Protein AF-A0A916I6L4-F1 (afdb_monomer_lite)

Sequence (77 aa):
MQTVVAYLLILVGVGMEIISVLVWLGVLKPVSEVKTLQAISFWDVLLELSRRAPWAAVVGLLMIYAGLKLLGVALPF

Secondary structure (DSSP, 8-state):
-HHHHHHHHHHHHHHHHHHHHHHHTTSS----S---GGG--HHHHHHHHHHHSTHHHHHHHHHHHHHHHHTT-----

Structure (mmCIF, N/CA/C/O backbone):
data_AF-A0A916I6L4-F1
#
_entry.id   AF-A0A916I6L4-F1
#
loop_
_atom_site.group_PDB
_atom_site.id
_atom_site.type_symbol
_atom_site.label_atom_id
_atom_site.label_alt_id
_atom_site.label_comp_id
_atom_site.label_asym_id
_atom_site.label_entity_id
_atom_site.label_seq_id
_atom_site.pdbx_PDB_ins_code
_atom_site.Cartn_x
_atom_site.Cartn_y
_atom_site.Cartn_z
_atom_site.occupancy
_atom_site.B_iso_or_equiv
_atom_site.auth_seq_id
_atom_site.auth_comp_id
_atom_site.auth_asym_id
_atom_site.auth_atom_id
_atom_site.pdbx_PDB_model_num
ATOM 1 N N . MET A 1 1 ? -17.473 13.656 6.268 1.00 74.69 1 MET A N 1
ATOM 2 C CA . MET A 1 1 ? -16.098 13.967 5.802 1.00 74.69 1 MET A CA 1
ATOM 3 C C . MET A 1 1 ? -15.088 12.919 6.258 1.00 74.69 1 MET A C 1
ATOM 5 O O . MET A 1 1 ? -14.398 12.385 5.406 1.00 74.69 1 MET A O 1
ATOM 9 N N . GLN A 1 2 ? -15.039 12.559 7.545 1.00 78.88 2 GLN A N 1
ATOM 10 C CA . GLN A 1 2 ? -14.106 11.553 8.082 1.00 78.88 2 GLN A CA 1
ATOM 11 C C . GLN A 1 2 ? -14.162 10.184 7.375 1.00 78.88 2 GLN A C 1
ATOM 13 O O . GLN A 1 2 ? -13.125 9.617 7.056 1.00 78.88 2 GLN A O 1
ATOM 18 N N . THR A 1 3 ? -15.359 9.692 7.050 1.00 84.50 3 THR A N 1
ATOM 19 C CA . THR A 1 3 ? -15.558 8.444 6.292 1.00 84.50 3 THR A CA 1
ATOM 20 C C . THR A 1 3 ? -14.950 8.488 4.892 1.00 84.50 3 THR A C 1
ATOM 22 O O . THR A 1 3 ? -14.320 7.530 4.466 1.00 84.50 3 THR A O 1
ATOM 25 N N . VAL A 1 4 ? -15.080 9.613 4.185 1.00 89.81 4 VAL A N 1
ATOM 26 C CA . VAL A 1 4 ? -14.506 9.794 2.840 1.00 89.81 4 VAL A CA 1
ATOM 27 C C . VAL A 1 4 ? -12.977 9.773 2.896 1.00 89.81 4 VAL A C 1
ATOM 29 O O . VAL A 1 4 ? -12.343 9.106 2.084 1.00 89.81 4 VAL A O 1
ATOM 32 N N . VAL A 1 5 ? -12.389 10.448 3.889 1.00 88.19 5 VAL A N 1
ATOM 33 C CA . VAL A 1 5 ? -10.934 10.444 4.120 1.00 88.19 5 VAL A CA 1
ATOM 34 C C . VAL A 1 5 ? -1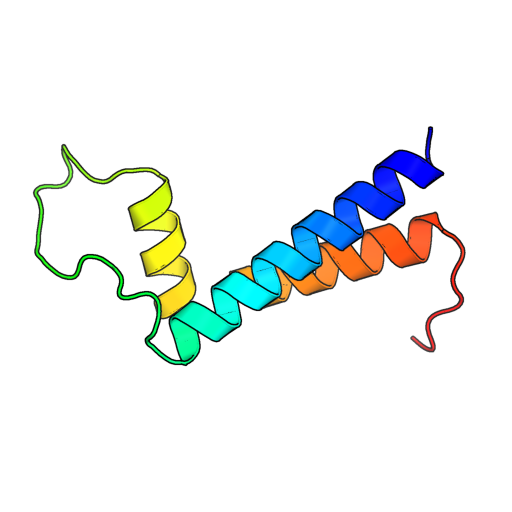0.438 9.035 4.438 1.00 88.19 5 VAL A C 1
ATOM 36 O O . VAL A 1 5 ? -9.414 8.609 3.913 1.00 88.19 5 VAL A O 1
ATOM 39 N N . ALA A 1 6 ? -11.185 8.285 5.246 1.00 86.62 6 ALA A N 1
ATOM 40 C CA . ALA A 1 6 ? -10.826 6.922 5.600 1.00 86.62 6 ALA A CA 1
ATOM 41 C C . ALA A 1 6 ? -10.818 5.977 4.388 1.00 86.62 6 ALA A C 1
ATOM 43 O O . ALA A 1 6 ? -9.856 5.235 4.198 1.00 86.62 6 ALA A O 1
ATOM 44 N N . TYR A 1 7 ? -11.836 6.055 3.524 1.00 88.62 7 TYR A N 1
ATOM 45 C CA . TYR A 1 7 ? -11.854 5.288 2.277 1.00 88.62 7 TYR A CA 1
ATOM 46 C C . TYR A 1 7 ? -10.715 5.686 1.336 1.00 88.62 7 TYR A C 1
ATOM 48 O O . TYR A 1 7 ? -10.087 4.805 0.760 1.00 88.62 7 TYR A O 1
ATOM 56 N N . LEU A 1 8 ? -10.400 6.980 1.220 1.00 91.44 8 LEU A N 1
ATOM 57 C CA . LEU A 1 8 ? -9.253 7.457 0.439 1.00 91.44 8 LEU A CA 1
ATOM 58 C C . LEU A 1 8 ? -7.929 6.867 0.936 1.00 91.44 8 LEU A C 1
ATOM 60 O O . LEU A 1 8 ? -7.140 6.389 0.125 1.00 91.44 8 LEU A O 1
ATOM 64 N N . LEU A 1 9 ? -7.700 6.857 2.252 1.00 89.06 9 LEU A N 1
ATOM 65 C CA . LEU A 1 9 ? -6.492 6.278 2.847 1.00 89.06 9 LEU A CA 1
ATOM 66 C C . LEU A 1 9 ? -6.364 4.783 2.542 1.00 89.06 9 LEU A C 1
ATOM 68 O O . LEU A 1 9 ? -5.286 4.331 2.161 1.00 89.06 9 LEU A O 1
ATOM 72 N N . ILE A 1 10 ? -7.463 4.032 2.650 1.00 89.44 10 ILE A N 1
ATOM 73 C CA . ILE A 1 10 ? -7.484 2.602 2.313 1.00 89.44 10 ILE A CA 1
ATOM 74 C C . ILE A 1 10 ? -7.170 2.404 0.829 1.00 89.44 10 ILE A C 1
ATOM 76 O O . ILE A 1 10 ? -6.334 1.576 0.486 1.00 89.44 10 ILE A O 1
ATOM 80 N N . LEU A 1 11 ? -7.803 3.178 -0.053 1.00 92.50 11 LEU A N 1
ATOM 81 C CA . LEU A 1 11 ? -7.662 3.030 -1.502 1.00 92.50 11 LEU A CA 1
ATOM 82 C C . LEU A 1 11 ? -6.230 3.341 -1.962 1.00 92.50 11 LEU A C 1
ATOM 84 O O . LEU A 1 11 ? -5.650 2.585 -2.741 1.00 92.50 11 LEU A O 1
ATOM 88 N N . VAL A 1 12 ? -5.631 4.406 -1.422 1.00 90.38 12 VAL A N 1
ATOM 89 C CA . VAL A 1 12 ? -4.226 4.753 -1.678 1.00 90.38 12 VAL A CA 1
ATOM 90 C C . VAL A 1 12 ? -3.290 3.687 -1.112 1.00 90.38 12 VAL A C 1
ATOM 92 O O . VAL A 1 12 ? -2.381 3.251 -1.817 1.00 90.38 12 VAL A O 1
ATOM 95 N N . GLY A 1 13 ? -3.529 3.221 0.116 1.00 89.31 13 GLY A N 1
ATOM 96 C CA . GLY A 1 13 ? -2.695 2.196 0.736 1.00 89.31 13 GLY A CA 1
AT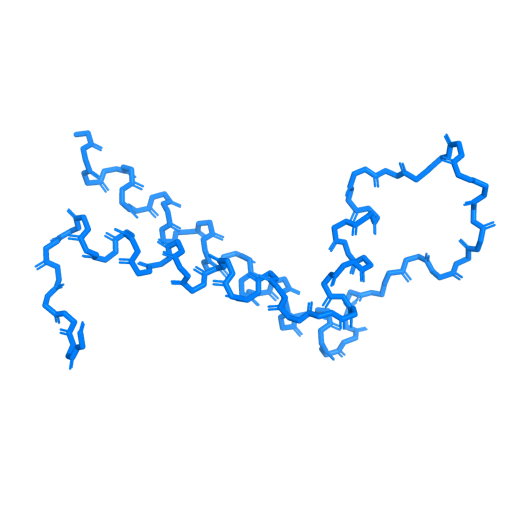OM 97 C C . GLY A 1 13 ? -2.716 0.871 -0.032 1.00 89.31 13 GLY A C 1
ATOM 98 O O . GLY A 1 13 ? -1.661 0.304 -0.301 1.00 89.31 13 GLY A O 1
ATOM 99 N N . VAL A 1 14 ? -3.891 0.436 -0.497 1.00 90.44 14 VAL A N 1
ATOM 100 C CA . VAL A 1 14 ? -4.032 -0.738 -1.377 1.00 90.44 14 VAL A CA 1
ATOM 101 C C . VAL A 1 14 ? -3.296 -0.528 -2.702 1.00 90.44 14 VAL A C 1
ATOM 103 O O . VAL A 1 14 ? -2.616 -1.435 -3.178 1.00 90.44 14 VAL A O 1
ATOM 106 N N . GLY A 1 15 ? -3.378 0.666 -3.292 1.00 88.00 15 GLY A N 1
ATOM 107 C CA . GLY A 1 15 ? -2.616 0.997 -4.497 1.00 88.00 15 GLY A CA 1
ATOM 108 C C . GLY A 1 15 ? -1.102 0.867 -4.292 1.00 88.00 15 GLY A C 1
ATOM 109 O O . GLY A 1 15 ? -0.414 0.300 -5.141 1.00 88.00 15 GLY A O 1
ATOM 110 N N . MET A 1 16 ? -0.586 1.332 -3.152 1.00 84.69 16 MET A N 1
ATOM 111 C CA . MET A 1 16 ? 0.834 1.208 -2.807 1.00 84.69 16 MET A CA 1
ATOM 112 C C . MET A 1 16 ? 1.268 -0.248 -2.599 1.00 84.69 16 MET A C 1
ATOM 114 O O . MET A 1 16 ? 2.342 -0.620 -3.074 1.00 84.69 16 MET A O 1
ATOM 118 N N . GLU A 1 17 ? 0.432 -1.082 -1.975 1.00 85.44 17 GLU A N 1
ATOM 119 C CA . GLU A 1 17 ? 0.675 -2.529 -1.865 1.00 85.44 17 GLU A CA 1
ATOM 120 C C . GLU A 1 17 ? 0.778 -3.192 -3.235 1.00 85.44 17 GLU A C 1
ATOM 122 O O . GLU A 1 17 ? 1.733 -3.920 -3.510 1.00 85.44 17 GLU A O 1
ATOM 127 N N . ILE A 1 18 ? -0.172 -2.898 -4.128 1.00 86.00 18 ILE A N 1
ATOM 128 C CA . ILE A 1 18 ? -0.173 -3.437 -5.490 1.00 86.00 18 ILE A CA 1
ATOM 129 C C . ILE A 1 18 ? 1.118 -3.042 -6.211 1.00 86.00 18 ILE A C 1
ATOM 131 O O . ILE A 1 18 ? 1.773 -3.900 -6.799 1.00 86.00 18 ILE A O 1
ATOM 135 N N . ILE A 1 19 ? 1.526 -1.771 -6.134 1.00 82.12 19 ILE A N 1
ATOM 136 C CA . ILE A 1 19 ? 2.783 -1.301 -6.734 1.00 82.12 19 ILE A CA 1
ATOM 137 C C . ILE A 1 19 ? 3.979 -2.048 -6.132 1.00 82.12 19 ILE A C 1
ATOM 139 O O . ILE A 1 19 ? 4.833 -2.521 -6.881 1.00 82.12 19 ILE A O 1
ATOM 143 N N . SER A 1 20 ? 4.026 -2.207 -4.808 1.00 81.25 20 SER A N 1
ATOM 144 C CA . SER A 1 20 ? 5.102 -2.931 -4.125 1.00 81.25 20 SER A CA 1
ATOM 145 C C . SER A 1 20 ? 5.198 -4.385 -4.597 1.00 81.25 20 SER A C 1
ATOM 147 O O . SER A 1 20 ? 6.288 -4.863 -4.913 1.00 81.25 20 SER A O 1
ATOM 149 N N . VAL A 1 21 ? 4.063 -5.080 -4.721 1.00 82.69 21 VA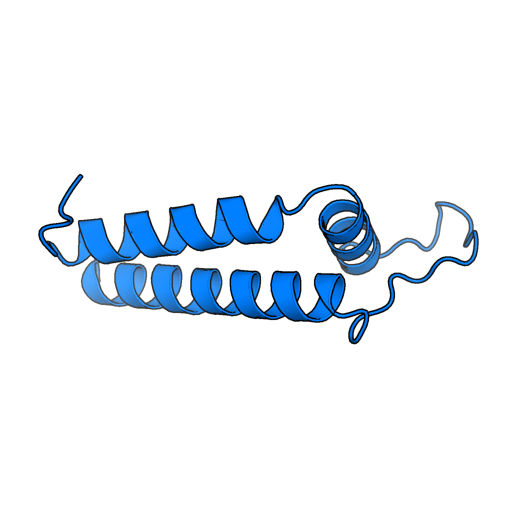L A N 1
ATOM 150 C CA . VAL A 1 21 ? 4.005 -6.456 -5.239 1.00 82.69 21 VAL A CA 1
ATOM 151 C C . VAL A 1 21 ? 4.448 -6.513 -6.701 1.00 82.69 21 VAL A C 1
ATOM 153 O O . VAL A 1 21 ? 5.233 -7.385 -7.066 1.00 82.69 21 VAL A O 1
ATOM 156 N N . LEU A 1 22 ? 4.007 -5.576 -7.544 1.00 82.62 22 LEU A N 1
ATOM 157 C CA . LEU A 1 22 ? 4.399 -5.520 -8.956 1.00 82.62 22 LEU A CA 1
ATOM 158 C C . LEU A 1 22 ? 5.900 -5.252 -9.146 1.00 82.62 22 LEU A C 1
ATOM 160 O O . LEU A 1 22 ? 6.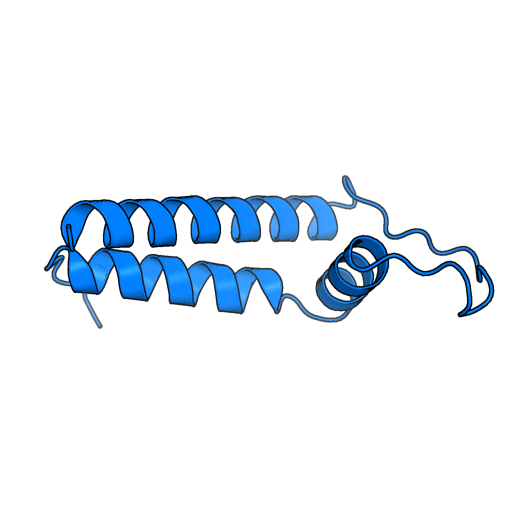508 -5.814 -10.061 1.00 82.62 22 LEU A O 1
ATOM 164 N N . VAL A 1 23 ? 6.509 -4.424 -8.293 1.00 78.31 23 VAL A N 1
ATOM 165 C CA . VAL A 1 23 ? 7.965 -4.204 -8.274 1.00 78.31 23 VAL A CA 1
ATOM 166 C C . VAL A 1 23 ? 8.689 -5.463 -7.800 1.00 78.31 23 VAL A C 1
ATOM 168 O O . VAL A 1 23 ? 9.669 -5.874 -8.421 1.00 78.31 23 VAL A O 1
ATOM 171 N N . TRP A 1 24 ? 8.190 -6.116 -6.748 1.00 77.75 24 TRP A N 1
ATOM 172 C CA . TRP A 1 24 ? 8.794 -7.335 -6.206 1.00 77.75 24 TRP A CA 1
ATOM 173 C C . TRP A 1 24 ? 8.746 -8.512 -7.191 1.00 77.75 24 TRP A C 1
ATOM 175 O O . TRP A 1 24 ? 9.737 -9.220 -7.360 1.00 77.75 24 TRP A O 1
ATOM 185 N N . LEU A 1 25 ? 7.634 -8.667 -7.916 1.00 79.31 25 LEU A N 1
ATOM 186 C CA . LEU A 1 25 ? 7.481 -9.640 -9.003 1.00 79.31 25 LEU A CA 1
ATOM 187 C C . LEU A 1 25 ? 8.293 -9.276 -10.261 1.00 79.31 25 LEU A C 1
ATOM 189 O O . LEU A 1 25 ? 8.319 -10.045 -11.220 1.00 79.31 25 LEU A O 1
ATOM 193 N N . GLY A 1 26 ? 8.940 -8.107 -10.290 1.00 72.50 26 GLY A N 1
ATOM 194 C CA . GLY A 1 26 ? 9.728 -7.641 -11.430 1.00 72.50 26 GLY A CA 1
ATOM 195 C C . GLY A 1 26 ? 8.894 -7.241 -12.652 1.00 72.50 26 GLY A C 1
ATOM 196 O O . GLY A 1 26 ? 9.457 -7.085 -13.739 1.00 72.50 26 GLY A O 1
ATOM 197 N N . VAL A 1 27 ? 7.576 -7.065 -12.483 1.00 79.38 27 VAL A N 1
ATOM 198 C CA . VAL A 1 27 ? 6.665 -6.538 -13.515 1.00 79.38 27 VAL A CA 1
ATOM 199 C C . VAL A 1 27 ? 6.978 -5.065 -13.768 1.00 79.38 27 VAL A C 1
ATOM 201 O O . VAL A 1 27 ? 7.071 -4.633 -14.916 1.00 79.38 27 VAL A O 1
ATOM 204 N N . LEU A 1 28 ? 7.207 -4.305 -12.695 1.00 68.50 28 LEU A N 1
ATOM 205 C CA . LEU A 1 28 ? 7.715 -2.938 -12.759 1.00 68.50 28 LEU A CA 1
ATOM 206 C C . LEU A 1 28 ? 9.233 -2.968 -12.579 1.00 68.50 28 LEU A C 1
ATOM 208 O O . LEU A 1 28 ? 9.739 -3.249 -11.494 1.00 68.50 28 LEU A O 1
ATOM 212 N N . LYS A 1 29 ? 9.971 -2.689 -13.657 1.00 63.38 29 LYS A N 1
ATOM 213 C CA . LYS A 1 29 ? 11.433 -2.595 -13.616 1.00 63.38 29 LYS A CA 1
ATOM 214 C C . LYS A 1 29 ? 11.846 -1.138 -13.405 1.00 63.38 29 LYS A C 1
ATOM 216 O O . LYS A 1 29 ? 11.540 -0.314 -14.267 1.00 63.38 29 LYS A O 1
ATOM 221 N N . PRO A 1 30 ? 12.554 -0.805 -12.312 1.00 61.38 30 PRO A N 1
ATOM 222 C CA . PRO A 1 30 ? 13.148 0.516 -12.169 1.00 61.38 30 PRO A CA 1
ATOM 223 C C . PRO A 1 30 ? 14.181 0.721 -13.277 1.00 61.38 30 PRO A C 1
ATOM 225 O O . PRO A 1 30 ? 14.941 -0.200 -13.610 1.00 61.38 30 PRO A O 1
ATOM 228 N N . VAL A 1 31 ? 14.181 1.919 -13.862 1.00 63.00 31 VAL A N 1
ATOM 229 C CA . VAL A 1 31 ? 15.089 2.313 -14.941 1.00 63.00 31 VAL A CA 1
ATOM 230 C C . VAL A 1 31 ? 16.518 2.219 -14.403 1.00 63.00 31 VAL A C 1
ATOM 232 O O . VAL A 1 31 ? 16.994 3.097 -13.698 1.00 63.00 31 VAL A O 1
ATOM 235 N N . SER A 1 32 ? 17.180 1.094 -14.673 1.00 56.47 32 SER A N 1
ATOM 236 C CA . SER A 1 32 ? 18.498 0.762 -14.113 1.00 56.47 32 SER A CA 1
ATOM 237 C C . SER A 1 32 ? 19.651 1.350 -14.931 1.00 56.47 32 SER A C 1
ATOM 239 O O . SER A 1 32 ? 20.813 1.069 -14.650 1.00 56.47 32 SER A O 1
ATOM 241 N N . GLU A 1 33 ? 19.360 2.155 -15.949 1.00 52.84 33 GLU A N 1
ATOM 242 C CA . GLU A 1 33 ? 20.398 2.860 -16.683 1.00 52.84 33 GLU A CA 1
ATOM 243 C C . GLU A 1 33 ? 20.711 4.160 -15.964 1.00 52.84 33 GLU A C 1
ATOM 245 O O . GLU A 1 33 ? 19.810 4.942 -15.666 1.00 52.84 33 GLU A O 1
ATOM 250 N N . VAL A 1 34 ? 22.000 4.354 -15.686 1.00 52.91 34 VAL A N 1
ATOM 251 C CA . VAL A 1 34 ? 22.625 5.543 -15.103 1.00 52.91 34 VAL A CA 1
ATOM 252 C C . VAL A 1 34 ? 22.309 6.759 -15.980 1.00 52.91 34 VAL A C 1
ATOM 254 O O . VAL A 1 34 ? 23.143 7.256 -16.732 1.00 52.91 34 VAL A O 1
ATOM 257 N N . LYS A 1 35 ? 21.070 7.242 -15.924 1.00 50.03 35 LYS A N 1
ATOM 258 C CA . LYS A 1 35 ? 20.711 8.564 -16.399 1.00 50.03 35 LYS A CA 1
ATOM 259 C C . LYS A 1 35 ? 21.258 9.514 -15.355 1.00 50.03 35 LYS A C 1
ATOM 261 O O . LYS A 1 35 ? 20.921 9.437 -14.176 1.00 50.03 35 LYS A O 1
ATOM 266 N N . THR A 1 36 ? 22.184 10.343 -15.814 1.00 51.59 36 THR A N 1
ATOM 267 C CA . THR A 1 36 ? 22.668 11.547 -15.150 1.00 51.59 36 THR A CA 1
ATOM 268 C C . THR A 1 36 ? 21.608 12.111 -14.202 1.00 51.59 36 THR A C 1
ATOM 270 O O . THR A 1 36 ? 20.464 12.323 -14.600 1.00 51.59 36 THR A O 1
ATOM 273 N N . LEU A 1 37 ? 22.005 12.370 -12.951 1.00 54.12 37 LEU A N 1
ATOM 274 C CA . LEU A 1 37 ? 21.187 12.909 -11.847 1.00 54.12 37 LEU A CA 1
ATOM 275 C C . LEU A 1 37 ? 20.271 14.097 -12.223 1.00 54.12 37 LEU A C 1
ATOM 277 O O . LEU A 1 37 ? 19.359 14.426 -11.478 1.00 54.12 37 LEU A O 1
ATOM 281 N N . GLN A 1 38 ? 20.494 14.730 -13.376 1.00 56.22 38 GLN A N 1
ATOM 2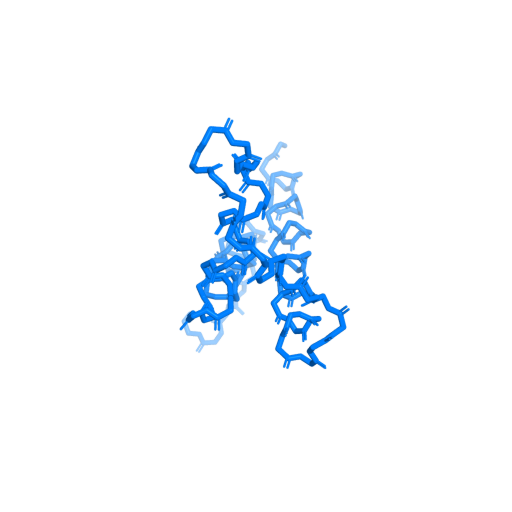82 C CA . GLN A 1 38 ? 19.688 15.809 -13.943 1.00 56.22 38 GLN A CA 1
ATOM 283 C C . GLN A 1 38 ? 18.325 15.389 -14.526 1.00 56.22 38 GLN A C 1
ATOM 285 O O . GLN A 1 38 ? 17.508 16.273 -14.761 1.00 56.22 38 GLN A O 1
ATOM 290 N N . ALA A 1 39 ? 18.053 14.099 -14.764 1.00 60.53 39 ALA A N 1
ATOM 291 C CA . ALA A 1 39 ? 16.803 13.645 -15.402 1.00 60.53 39 ALA A CA 1
ATOM 292 C C . ALA A 1 39 ? 16.028 12.577 -14.608 1.00 60.53 39 ALA A C 1
ATOM 294 O O . ALA A 1 39 ? 15.146 11.919 -15.159 1.00 60.53 39 ALA A O 1
ATOM 295 N N . ILE A 1 40 ? 16.360 12.381 -13.332 1.00 63.47 40 ILE A N 1
ATOM 296 C CA . ILE A 1 40 ? 15.649 11.444 -12.458 1.00 63.47 40 ILE A CA 1
ATOM 297 C C . ILE A 1 40 ? 14.302 12.065 -12.073 1.00 63.47 40 ILE A C 1
ATOM 299 O O . ILE A 1 40 ? 14.255 13.116 -11.429 1.00 63.47 40 ILE A O 1
ATOM 303 N N . SER A 1 41 ? 13.201 11.430 -12.477 1.00 69.94 41 SER A N 1
ATOM 304 C CA . SER A 1 41 ? 11.864 11.862 -12.075 1.00 69.94 41 SER A CA 1
ATOM 305 C C . SER A 1 41 ? 11.557 11.410 -10.644 1.00 69.94 41 SER A C 1
ATOM 307 O O . SER A 1 41 ? 12.117 10.435 -10.143 1.00 69.94 41 SER A O 1
ATOM 309 N N . PHE A 1 42 ? 10.620 12.094 -9.980 1.00 69.94 42 PHE A N 1
ATOM 310 C CA . PHE A 1 42 ? 10.122 11.682 -8.660 1.00 69.94 42 PHE A CA 1
ATOM 311 C C . PHE A 1 42 ? 9.681 10.206 -8.640 1.00 69.94 42 PHE A C 1
ATOM 313 O O . PHE A 1 42 ? 9.935 9.499 -7.668 1.00 69.94 42 PHE A O 1
ATOM 320 N N . TRP A 1 43 ? 9.091 9.723 -9.737 1.00 69.81 43 TRP A N 1
ATOM 321 C CA . TRP A 1 43 ? 8.661 8.333 -9.891 1.00 69.81 43 TRP A CA 1
ATOM 322 C C . TRP A 1 43 ? 9.824 7.343 -9.944 1.00 69.81 43 TRP A C 1
ATOM 324 O O . TRP A 1 43 ? 9.716 6.264 -9.365 1.00 69.81 43 TRP A O 1
ATOM 334 N N . ASP A 1 44 ? 10.945 7.716 -10.566 1.00 68.62 44 ASP A N 1
ATOM 335 C CA . ASP A 1 44 ? 12.142 6.870 -10.631 1.00 68.62 44 ASP A CA 1
ATOM 336 C C . ASP A 1 44 ? 12.765 6.682 -9.242 1.00 68.62 44 ASP A C 1
ATOM 338 O O . ASP A 1 44 ? 13.148 5.572 -8.874 1.00 68.62 44 ASP A O 1
ATOM 342 N N . VAL A 1 45 ? 12.795 7.749 -8.432 1.00 69.75 45 VAL A N 1
ATOM 343 C CA . VAL A 1 45 ? 13.245 7.688 -7.029 1.00 69.75 45 VAL A CA 1
ATOM 344 C C . VAL A 1 45 ? 12.340 6.772 -6.210 1.00 69.75 45 VAL A C 1
ATOM 346 O O . VAL A 1 45 ? 12.827 5.943 -5.441 1.00 69.75 45 VAL A O 1
ATOM 349 N N . LEU A 1 46 ? 11.024 6.900 -6.390 1.00 68.44 46 LEU A N 1
ATOM 350 C CA . LEU A 1 46 ? 10.017 6.123 -5.668 1.00 68.44 46 LEU A CA 1
ATOM 351 C C . LEU A 1 46 ? 10.110 4.625 -6.013 1.00 68.44 46 LEU A C 1
ATOM 353 O O . LEU A 1 46 ? 10.064 3.776 -5.118 1.00 68.44 46 LEU A O 1
ATOM 357 N N . LEU A 1 47 ? 10.329 4.315 -7.295 1.00 68.56 47 LEU A N 1
ATOM 358 C CA . LEU A 1 47 ? 10.563 2.964 -7.805 1.00 68.56 47 LEU A CA 1
ATOM 359 C C . LEU A 1 47 ? 11.875 2.365 -7.281 1.00 68.56 47 LEU A C 1
ATOM 361 O O . LEU A 1 47 ? 11.877 1.231 -6.800 1.00 68.56 47 LEU A O 1
ATOM 365 N N . GLU A 1 48 ? 12.979 3.109 -7.301 1.00 69.31 48 GLU A N 1
ATOM 366 C CA . GLU A 1 48 ? 14.268 2.615 -6.797 1.00 69.31 48 GLU A CA 1
ATOM 367 C C . GLU A 1 48 ? 14.232 2.366 -5.280 1.00 69.31 48 GLU A C 1
ATOM 369 O O . GLU A 1 48 ? 14.696 1.326 -4.802 1.00 69.31 48 GLU A O 1
ATOM 374 N N . LEU A 1 49 ? 13.601 3.263 -4.514 1.00 65.38 49 LEU A N 1
ATOM 375 C CA . LEU A 1 49 ? 13.355 3.054 -3.086 1.00 65.38 49 LEU A CA 1
ATOM 376 C C . LEU A 1 49 ? 12.507 1.798 -2.845 1.00 65.38 49 LEU A C 1
ATOM 378 O O . LEU A 1 49 ? 12.844 1.013 -1.960 1.00 65.38 49 LEU A O 1
ATOM 382 N N . SER A 1 50 ? 11.458 1.572 -3.647 1.00 65.62 50 SER A N 1
ATOM 383 C CA . SER A 1 50 ? 10.604 0.376 -3.531 1.00 65.62 50 SER A CA 1
ATOM 384 C C . SER A 1 50 ? 11.326 -0.932 -3.878 1.00 65.62 50 SER A C 1
ATOM 386 O O . SER A 1 50 ? 10.973 -1.989 -3.361 1.00 65.62 50 SER A O 1
ATOM 388 N N . ARG A 1 51 ? 12.378 -0.869 -4.706 1.00 66.69 51 ARG A N 1
ATOM 389 C CA . ARG A 1 51 ? 13.221 -2.023 -5.039 1.00 66.69 51 ARG A CA 1
ATOM 390 C C . ARG A 1 51 ? 14.184 -2.380 -3.905 1.00 66.69 51 ARG A C 1
ATOM 392 O O . ARG A 1 51 ? 14.410 -3.559 -3.647 1.00 66.69 51 ARG A O 1
ATOM 399 N N . ARG A 1 52 ? 14.790 -1.378 -3.256 1.00 66.00 52 ARG A N 1
ATOM 400 C CA . ARG A 1 52 ? 15.786 -1.596 -2.186 1.00 66.00 52 ARG A CA 1
ATOM 401 C C . ARG A 1 52 ? 15.161 -1.968 -0.847 1.00 66.00 52 ARG A C 1
ATOM 403 O O . ARG A 1 52 ? 15.793 -2.675 -0.066 1.00 66.00 52 ARG A O 1
ATOM 410 N N . ALA A 1 53 ? 13.951 -1.494 -0.577 1.00 62.62 53 ALA A N 1
ATOM 411 C CA . ALA A 1 53 ? 13.207 -1.818 0.630 1.00 62.62 53 ALA A CA 1
ATOM 412 C C . ALA A 1 53 ? 11.703 -1.844 0.319 1.00 62.62 53 ALA A C 1
ATOM 414 O O . ALA A 1 53 ? 11.233 -0.982 -0.423 1.00 62.62 53 ALA A O 1
ATOM 415 N N . PRO A 1 54 ? 10.906 -2.739 0.932 1.00 68.25 54 PRO A N 1
ATOM 416 C CA . PRO A 1 54 ? 9.451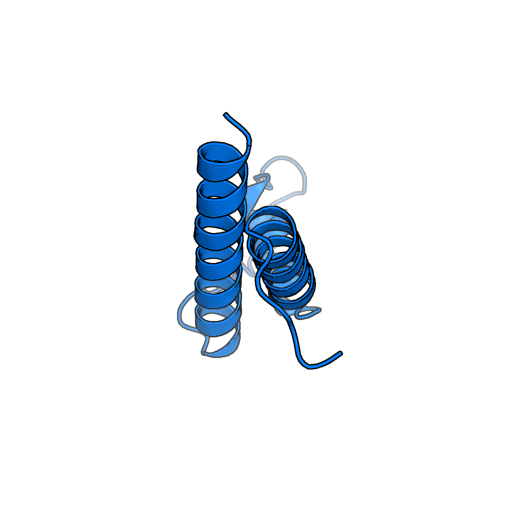 -2.769 0.766 1.00 68.25 54 PRO A CA 1
ATOM 417 C C . PRO A 1 54 ? 8.768 -1.622 1.540 1.00 68.25 54 PRO A C 1
ATOM 419 O O . PRO A 1 54 ? 7.728 -1.803 2.166 1.00 68.25 54 PRO A O 1
ATOM 422 N N . TRP A 1 55 ? 9.359 -0.423 1.545 1.00 73.25 55 TRP A N 1
ATOM 423 C CA . TRP A 1 55 ? 8.849 0.738 2.277 1.00 73.25 55 TRP A CA 1
ATOM 424 C C . TRP A 1 55 ? 7.458 1.144 1.770 1.00 73.25 55 TRP A C 1
ATOM 426 O O . TRP A 1 55 ? 6.625 1.565 2.566 1.00 73.25 55 TRP A O 1
ATOM 436 N N . ALA A 1 56 ? 7.191 0.967 0.469 1.00 74.56 56 ALA A N 1
ATOM 437 C CA . ALA A 1 56 ? 5.890 1.237 -0.131 1.00 74.56 56 ALA A CA 1
ATOM 438 C C . ALA A 1 56 ? 4.795 0.344 0.471 1.00 74.56 56 ALA A C 1
ATOM 440 O O . ALA A 1 56 ? 3.706 0.840 0.740 1.00 74.56 56 ALA A O 1
ATOM 441 N N . ALA A 1 57 ? 5.107 -0.923 0.764 1.00 78.50 57 ALA A N 1
ATOM 442 C CA . ALA A 1 57 ? 4.196 -1.809 1.482 1.00 78.50 57 ALA A CA 1
ATOM 443 C C . ALA A 1 57 ? 4.020 -1.372 2.948 1.00 78.50 57 ALA A C 1
ATOM 445 O O . ALA A 1 57 ? 2.920 -1.236 3.466 1.00 78.50 57 ALA A O 1
ATOM 446 N N . VAL A 1 58 ? 5.103 -1.027 3.648 1.00 82.81 58 VAL A N 1
ATOM 447 C CA . VAL A 1 58 ? 4.974 -0.558 5.043 1.00 82.81 58 VAL A CA 1
ATOM 448 C C . VAL A 1 58 ? 4.088 0.694 5.139 1.00 82.81 58 VAL A C 1
ATOM 450 O O . VAL A 1 58 ? 3.215 0.778 6.003 1.00 82.81 58 VAL A O 1
ATOM 453 N N . VAL A 1 59 ? 4.273 1.657 4.233 1.00 84.69 59 VAL A N 1
ATOM 454 C CA . VAL A 1 59 ? 3.440 2.865 4.168 1.00 84.69 59 VAL A CA 1
ATOM 455 C C . VAL A 1 59 ? 2.008 2.526 3.744 1.00 84.69 59 VAL A C 1
ATOM 457 O O . VAL A 1 59 ? 1.069 3.041 4.353 1.00 84.69 59 VAL A O 1
ATOM 460 N N . GLY A 1 60 ? 1.827 1.631 2.769 1.00 85.56 60 GLY A N 1
ATOM 461 C CA . GLY A 1 60 ? 0.517 1.156 2.323 1.00 85.56 60 GLY A CA 1
ATOM 462 C C . GLY A 1 60 ? -0.298 0.540 3.460 1.00 85.56 60 GLY A C 1
ATOM 463 O O . GLY A 1 60 ? -1.417 0.988 3.735 1.00 85.56 60 GLY A O 1
ATOM 464 N N . LEU A 1 61 ? 0.296 -0.398 4.199 1.00 85.88 61 LEU A N 1
ATOM 465 C CA . LEU A 1 61 ? -0.289 -1.006 5.397 1.00 85.88 61 LEU A CA 1
ATOM 466 C C . LEU A 1 61 ? -0.653 0.025 6.473 1.00 85.88 61 LEU A C 1
ATOM 468 O O . LEU A 1 61 ? -1.744 -0.053 7.042 1.00 85.88 61 LEU A O 1
ATOM 472 N N . LEU A 1 62 ? 0.210 1.010 6.741 1.00 88.06 62 LEU A N 1
ATOM 473 C CA . LEU A 1 62 ? -0.083 2.066 7.719 1.00 88.06 62 LEU A CA 1
ATOM 474 C C . LEU A 1 62 ? -1.261 2.948 7.288 1.00 88.06 62 LEU A C 1
ATOM 476 O O . LEU A 1 62 ? -2.087 3.313 8.129 1.00 88.06 62 LEU A O 1
ATOM 480 N N . MET A 1 63 ? -1.375 3.270 5.997 1.00 88.44 63 MET A N 1
ATOM 481 C CA . MET A 1 63 ? -2.512 4.034 5.472 1.00 88.44 63 MET A CA 1
ATOM 482 C C . MET A 1 63 ? -3.817 3.237 5.558 1.00 88.44 63 MET A C 1
ATOM 484 O O . MET A 1 63 ? -4.835 3.785 5.987 1.00 88.44 63 MET A O 1
ATOM 488 N N . ILE A 1 64 ? -3.783 1.940 5.235 1.00 88.69 64 ILE A N 1
ATOM 489 C CA . ILE A 1 64 ? -4.936 1.042 5.397 1.00 88.69 64 ILE A CA 1
ATOM 490 C C . ILE A 1 64 ? -5.347 0.974 6.871 1.00 88.69 64 ILE A C 1
ATOM 492 O O . ILE A 1 64 ? -6.519 1.170 7.186 1.00 88.69 64 ILE A O 1
ATOM 496 N N . TYR A 1 65 ? -4.391 0.770 7.781 1.00 88.38 65 TYR A N 1
ATOM 497 C CA . TYR A 1 65 ? -4.638 0.742 9.224 1.00 88.38 65 TYR A CA 1
ATOM 498 C C . TYR A 1 65 ? -5.274 2.047 9.718 1.00 88.38 65 TYR A C 1
ATOM 500 O O . TYR A 1 65 ? -6.294 2.020 10.408 1.00 88.38 65 TYR A O 1
ATOM 508 N N . ALA A 1 66 ? -4.717 3.196 9.329 1.00 87.25 66 ALA A N 1
ATOM 509 C CA . ALA A 1 66 ? -5.255 4.501 9.698 1.00 87.25 66 ALA A CA 1
ATOM 510 C C . ALA A 1 66 ? -6.687 4.697 9.172 1.00 87.25 66 ALA A C 1
ATOM 512 O O . ALA A 1 66 ? -7.551 5.172 9.910 1.00 87.25 66 ALA A O 1
ATOM 513 N N . GLY A 1 67 ? -6.963 4.286 7.932 1.00 86.50 67 GLY A N 1
ATOM 514 C CA . GLY A 1 67 ? -8.307 4.326 7.362 1.00 86.50 67 GLY A CA 1
ATOM 515 C C . GLY A 1 67 ? -9.292 3.409 8.096 1.00 86.50 67 GLY A C 1
ATOM 516 O O . GLY A 1 67 ? -10.374 3.852 8.476 1.00 86.50 67 GLY A O 1
ATOM 517 N N . LEU A 1 68 ? -8.909 2.165 8.390 1.00 88.81 68 LEU A N 1
ATOM 518 C CA . LEU A 1 68 ? -9.743 1.222 9.149 1.00 88.81 68 LEU A CA 1
ATOM 519 C C . LEU A 1 68 ? -10.037 1.729 10.567 1.00 88.81 68 LEU A C 1
ATOM 521 O O . LEU A 1 68 ? -11.183 1.679 11.019 1.00 88.81 68 LEU A O 1
ATOM 525 N N . LYS A 1 69 ? -9.032 2.307 11.235 1.00 86.38 69 LYS A N 1
ATOM 526 C CA . LYS A 1 69 ? -9.186 2.938 12.550 1.00 86.38 69 LYS A CA 1
ATOM 527 C C . LYS A 1 69 ? -10.149 4.126 12.506 1.00 86.38 69 LYS A C 1
ATOM 529 O O . LYS A 1 69 ? -10.984 4.267 13.395 1.00 86.38 69 LYS A O 1
ATOM 534 N N . LEU A 1 70 ? -10.081 4.958 11.464 1.00 87.69 70 LEU A N 1
ATOM 535 C CA . LEU A 1 70 ? -10.995 6.093 11.280 1.00 87.69 70 LEU A CA 1
ATOM 536 C C . LEU A 1 70 ? -12.442 5.674 10.988 1.00 87.69 70 LEU A C 1
ATOM 538 O O . LEU A 1 70 ? -13.352 6.446 11.295 1.00 87.69 70 LEU A O 1
ATOM 542 N N . LEU A 1 71 ? -12.650 4.482 10.418 1.00 86.94 71 LEU A N 1
ATOM 543 C CA . LEU A 1 71 ? -13.969 3.867 10.227 1.00 86.94 71 LEU A CA 1
ATOM 544 C C . LEU A 1 71 ? -14.508 3.188 11.497 1.00 86.94 71 LEU A C 1
ATOM 546 O O . LEU A 1 71 ? -15.650 2.735 11.494 1.00 86.94 71 LEU A O 1
ATOM 550 N N . GLY A 1 72 ? -13.719 3.121 12.575 1.00 85.12 72 GLY A N 1
ATOM 551 C CA . GLY A 1 72 ? -14.118 2.469 13.823 1.00 85.12 72 GLY A CA 1
ATOM 552 C C . GLY A 1 72 ? -14.121 0.941 13.746 1.00 85.12 72 GLY A C 1
ATOM 553 O O . GLY A 1 72 ? -14.776 0.293 14.560 1.00 85.12 72 GLY A O 1
ATOM 554 N N . VAL A 1 73 ? -13.409 0.355 12.777 1.00 84.94 73 VAL A N 1
ATOM 555 C CA . VAL A 1 73 ? -13.251 -1.099 12.684 1.00 84.94 73 VAL A CA 1
ATOM 556 C C . VAL A 1 73 ? -12.396 -1.571 13.856 1.00 84.94 73 VAL A C 1
ATOM 558 O O . VAL A 1 73 ? -11.270 -1.106 14.038 1.00 84.94 73 VAL A O 1
ATOM 561 N N . ALA A 1 74 ? -12.925 -2.504 14.649 1.00 75.06 74 ALA A N 1
ATOM 562 C CA . ALA A 1 74 ? -12.159 -3.164 15.696 1.00 75.06 74 ALA A CA 1
ATOM 563 C C . ALA A 1 74 ? -11.122 -4.086 15.043 1.00 75.06 74 ALA A C 1
ATOM 565 O O . ALA A 1 74 ? -11.460 -5.139 14.500 1.00 75.06 74 ALA A O 1
ATOM 566 N N . LEU A 1 75 ? -9.863 -3.658 15.057 1.00 71.56 75 LEU A N 1
ATOM 567 C CA . LEU A 1 75 ? -8.741 -4.485 14.640 1.00 71.56 75 LEU A CA 1
ATOM 568 C C . LEU A 1 75 ? -8.302 -5.358 15.825 1.00 71.56 75 LEU A C 1
ATOM 570 O O . LEU A 1 75 ? -8.368 -4.899 16.965 1.00 71.56 75 LEU A O 1
ATOM 574 N N . PRO A 1 76 ? -7.872 -6.610 15.591 1.00 71.81 76 PRO A N 1
ATOM 575 C CA . PRO A 1 76 ? -7.499 -7.540 16.660 1.00 71.81 76 PRO A CA 1
ATOM 576 C C . PRO A 1 76 ? -6.164 -7.199 17.357 1.00 71.81 76 PRO A C 1
ATOM 578 O O . PRO A 1 76 ? -5.627 -8.040 18.076 1.00 71.81 76 PRO A O 1
ATOM 581 N N . PHE A 1 77 ? -5.625 -5.997 17.138 1.00 62.09 77 PHE A N 1
ATOM 582 C CA . PHE A 1 77 ? -4.357 -5.493 17.663 1.00 62.09 77 PHE A CA 1
ATOM 583 C C . PHE A 1 77 ? -4.431 -3.984 17.930 1.00 62.09 77 PHE A C 1
ATOM 585 O O . PHE A 1 77 ? -4.937 -3.237 17.056 1.00 62.09 77 PHE A O 1
#

Radius of gyration: 15.31 Å; chains: 1; bounding box: 39×25×34 Å

pLDDT: mean 76.37, std 11.64, range [50.03, 92.5]

Foldseek 3Di:
DLLVQLVVLLVQLVVLLVLLVCLVVVVDPQPPDPDDPVPQDPVSVVSVVSNVDVVSNVSSVVSNVVSCVSVVNDDPD